Protein AF-A0A5J4PRD6-F1 (afdb_monomer)

Sequence (94 aa):
MKKYFFLFFLTTTIAHTQNINYSPAYFGPNANPVPPFTDATIPVKTTFQLSANYFFGYGDQTGNANLTTEIPFITGRVSFKACWPIIERHQVTE

Mean predicted aligned error: 12.04 Å

Solvent-accessible surface area (backbone atoms only — not comparable to full-atom values): 6166 Å² total; per-residue (Å²): 144,87,78,70,75,74,74,70,72,79,70,81,73,81,80,69,86,73,86,78,73,73,53,58,86,78,50,40,100,69,62,66,92,68,79,80,88,66,76,88,76,49,51,78,53,75,43,78,44,80,47,72,52,76,48,83,54,94,61,31,43,38,38,38,30,34,44,34,40,35,42,44,80,40,66,58,76,40,65,50,76,48,78,39,82,76,42,80,46,69,44,68,61,134

Foldseek 3Di:
DPDCPVVVPPPPDPPPPDPDDDDCVVCPPPNDPDPPDDDPFAAQAWDWDKDKDWDDDDQWTWIWIKIWIWGAPDGRPDIDIDIDTPDTDIGHDD

Secondary structure (DSSP, 8-state):
--SSGGGGSS-------------HHHH-S----PPP---S---SS-EEEEEEEEEEETTEEEEEEEEEEEEEEETTTEEEEEEEEEEEEEEE--

Nearest PDB structures (foldseek):
  6bp6-assembly1_B  TM=5.094E-01  e=5.204E+00  Homo sapiens
  6hdv-assembly1_A  TM=4.187E-01  e=4.139E+00  Afifella pfennigii
  3taz-assembly1_B  TM=4.186E-01  e=4.641E+00  Pyrococcus furiosus DSM 3638
  6m9y-assembly1_C  TM=4.281E-01  e=3.692E+00  Branchiostoma floridae
  3tai-assembly1_B  TM=3.755E-01  e=6.927E+00  Pyrococcus furiosus DSM 3638

Structure (mmCIF, N/CA/C/O backbone):
data_AF-A0A5J4PRD6-F1
#
_entry.id   AF-A0A5J4PRD6-F1
#
loop_
_atom_site.group_PDB
_atom_site.id
_atom_site.type_symbol
_atom_site.label_atom_id
_atom_site.label_alt_id
_atom_site.label_comp_id
_atom_site.label_asym_id
_atom_site.label_entity_id
_atom_site.label_seq_id
_atom_site.pdbx_PDB_ins_code
_atom_site.Cartn_x
_atom_site.Cartn_y
_atom_site.Cartn_z
_atom_site.occupancy
_atom_site.B_iso_or_equiv
_atom_site.auth_seq_id
_atom_site.auth_comp_id
_atom_site.auth_asym_id
_atom_site.auth_atom_id
_atom_site.pdbx_PDB_model_num
ATOM 1 N N . MET A 1 1 ? -45.271 16.532 -14.621 1.00 48.09 1 MET A N 1
ATOM 2 C CA . MET A 1 1 ? -44.696 15.193 -14.898 1.00 48.09 1 MET A CA 1
ATOM 3 C C . MET A 1 1 ? -43.419 15.310 -15.741 1.00 48.09 1 MET A C 1
ATOM 5 O O . MET A 1 1 ? -43.435 14.972 -16.914 1.00 48.09 1 MET A O 1
ATOM 9 N N . LYS A 1 2 ? -42.326 15.876 -15.203 1.00 52.84 2 LYS A N 1
ATOM 10 C CA . LYS A 1 2 ? -41.126 16.181 -16.018 1.00 52.84 2 LYS A CA 1
ATOM 11 C C . LYS A 1 2 ? -39.841 16.378 -15.189 1.00 52.84 2 LYS A C 1
ATOM 13 O O . LYS A 1 2 ? -39.068 17.282 -15.463 1.00 52.84 2 LYS A O 1
ATOM 18 N N . LYS A 1 3 ? -39.636 15.593 -14.121 1.00 53.78 3 LYS A N 1
ATOM 19 C CA . LYS A 1 3 ? -38.429 15.710 -13.267 1.00 53.78 3 LYS A CA 1
ATOM 20 C C . LYS A 1 3 ? -37.622 14.419 -13.090 1.00 53.78 3 LYS A C 1
ATOM 22 O O . LYS A 1 3 ? -36.493 14.494 -12.634 1.00 53.78 3 LYS A O 1
ATOM 27 N N . TYR A 1 4 ? -38.141 13.266 -13.517 1.00 57.97 4 TYR A N 1
ATOM 28 C CA . TYR A 1 4 ? -37.456 11.976 -13.344 1.00 57.97 4 TYR A CA 1
ATOM 29 C C . TYR A 1 4 ? -36.746 11.459 -14.605 1.00 57.97 4 TYR A C 1
ATOM 31 O O . TYR A 1 4 ? -36.063 10.447 -14.543 1.00 57.97 4 TYR A O 1
ATOM 39 N N . PHE A 1 5 ? -36.857 12.153 -15.744 1.00 53.44 5 PHE A N 1
ATOM 40 C CA . PHE A 1 5 ? -36.266 11.685 -17.007 1.00 53.44 5 PHE A CA 1
ATOM 41 C C . PHE A 1 5 ? -34.741 11.884 -17.076 1.00 53.44 5 PHE A C 1
ATOM 43 O O . PHE A 1 5 ? -34.057 11.178 -17.806 1.00 53.44 5 PHE A O 1
ATOM 50 N N . PHE A 1 6 ? -34.187 12.809 -16.282 1.00 51.16 6 PHE A N 1
ATOM 51 C CA . PHE A 1 6 ? -32.746 13.083 -16.274 1.00 51.16 6 PHE A CA 1
ATOM 52 C C . PHE A 1 6 ? -31.935 12.015 -15.520 1.00 51.16 6 PHE A C 1
ATOM 54 O O . PHE A 1 6 ? -30.746 11.856 -15.770 1.00 51.16 6 PHE A O 1
ATOM 61 N N . LEU A 1 7 ? -32.575 11.240 -14.634 1.00 51.53 7 LEU A N 1
ATOM 62 C CA . LEU A 1 7 ? -31.888 10.219 -13.835 1.00 51.53 7 LEU A CA 1
ATOM 63 C C . LEU A 1 7 ? -31.637 8.905 -14.596 1.00 51.53 7 LEU A C 1
ATOM 65 O O . LEU A 1 7 ? -30.904 8.056 -14.104 1.00 51.53 7 LEU A O 1
ATOM 69 N N . PHE A 1 8 ? -32.231 8.725 -15.782 1.00 49.66 8 PHE A N 1
ATOM 70 C CA . PHE A 1 8 ? -32.126 7.477 -16.549 1.00 49.66 8 PHE A CA 1
ATOM 71 C C . PHE A 1 8 ? -30.957 7.466 -17.551 1.00 49.66 8 PHE A C 1
ATOM 73 O O . PHE A 1 8 ? -30.608 6.417 -18.076 1.00 49.66 8 PHE A O 1
ATOM 80 N N . PHE A 1 9 ? -30.319 8.615 -17.805 1.00 49.28 9 PHE A N 1
ATOM 81 C CA . PHE A 1 9 ? -29.227 8.731 -18.783 1.00 49.28 9 PHE A CA 1
ATOM 82 C C . PHE A 1 9 ? -27.817 8.560 -18.192 1.00 49.28 9 PHE A C 1
ATOM 84 O O . PHE A 1 9 ? -26.845 8.583 -18.940 1.00 49.28 9 PHE A O 1
ATOM 91 N N . LEU A 1 10 ? -27.680 8.369 -16.873 1.00 50.81 10 LEU A N 1
ATOM 92 C CA . LEU A 1 10 ? -26.373 8.285 -16.202 1.00 50.81 10 LEU A CA 1
ATOM 93 C C . LEU A 1 10 ? -25.892 6.845 -15.935 1.00 50.81 10 LEU A C 1
ATOM 95 O O . LEU A 1 10 ? -24.920 6.649 -15.213 1.00 50.81 10 LEU A O 1
ATOM 99 N N . THR A 1 11 ? -26.568 5.828 -16.479 1.00 52.56 11 THR A N 1
ATOM 100 C CA . THR A 1 11 ? -26.252 4.412 -16.206 1.00 52.56 11 THR A CA 1
ATOM 101 C C . THR A 1 11 ? -25.721 3.639 -17.409 1.00 52.56 11 THR A C 1
ATOM 103 O O . THR A 1 11 ? -25.471 2.442 -17.287 1.00 52.56 11 THR A O 1
ATOM 106 N N . THR A 1 12 ? -25.460 4.282 -18.552 1.00 52.22 12 THR A N 1
ATOM 107 C CA . THR A 1 12 ? -24.668 3.646 -19.614 1.00 52.22 12 THR A CA 1
ATOM 108 C C . THR A 1 12 ? -23.200 3.651 -19.203 1.00 52.22 12 THR A C 1
ATOM 110 O O . THR A 1 12 ? -22.421 4.528 -19.572 1.00 52.22 12 THR A O 1
ATOM 113 N N . THR A 1 13 ? -22.839 2.675 -18.377 1.00 53.72 13 THR A N 1
ATOM 114 C CA . THR A 1 13 ? -21.461 2.323 -18.064 1.00 53.72 13 THR A CA 1
ATOM 115 C C . THR A 1 13 ? -20.724 2.036 -19.364 1.00 53.72 13 THR A C 1
ATOM 117 O O . THR A 1 13 ? -21.050 1.086 -20.078 1.00 53.72 13 THR A O 1
ATOM 120 N N . ILE A 1 14 ? -19.718 2.855 -19.659 1.00 55.25 14 ILE A N 1
ATOM 121 C CA . ILE A 1 14 ? -18.688 2.542 -20.641 1.00 55.25 14 ILE A CA 1
ATOM 122 C C . ILE A 1 14 ? -17.925 1.345 -20.069 1.00 55.25 14 ILE A C 1
ATOM 124 O O . ILE A 1 14 ? -17.014 1.504 -19.260 1.00 55.25 14 ILE A O 1
ATOM 128 N N . ALA A 1 15 ? -18.331 0.133 -20.441 1.00 53.25 15 ALA A N 1
ATOM 129 C CA . ALA A 1 15 ? -17.513 -1.056 -20.259 1.00 53.25 15 ALA A CA 1
ATOM 130 C C . ALA A 1 15 ? -16.385 -0.987 -21.296 1.00 53.25 15 ALA A C 1
ATOM 132 O O . ALA A 1 15 ? -16.455 -1.587 -22.368 1.00 53.25 15 ALA A O 1
ATOM 133 N N . HIS A 1 16 ? -15.375 -0.166 -21.015 1.00 53.41 16 HIS A N 1
ATOM 134 C CA . HIS A 1 16 ? -14.154 -0.163 -21.801 1.00 53.41 16 HIS A CA 1
ATOM 135 C C . HIS A 1 16 ? -13.444 -1.486 -21.515 1.00 53.41 16 HIS A C 1
ATOM 137 O O . HIS A 1 16 ? -13.069 -1.748 -20.373 1.00 53.41 16 HIS A O 1
ATOM 143 N N . THR A 1 17 ? -13.263 -2.328 -22.533 1.00 47.69 17 THR A N 1
ATOM 144 C CA . THR A 1 17 ? -12.314 -3.437 -22.421 1.00 47.69 17 THR A CA 1
ATOM 145 C C . THR A 1 17 ? -10.935 -2.813 -22.226 1.00 47.69 17 THR A C 1
ATOM 147 O O . THR A 1 17 ? -10.439 -2.088 -23.092 1.00 47.69 17 THR A O 1
ATOM 150 N N . GLN A 1 18 ? -10.362 -2.979 -21.039 1.00 56.62 18 GLN A N 1
ATOM 151 C CA . GLN A 1 18 ? -8.989 -2.578 -20.777 1.00 56.62 18 GLN A CA 1
ATOM 152 C C . GLN A 1 18 ? -8.104 -3.732 -21.243 1.00 56.62 18 GLN A C 1
ATOM 154 O O . GLN A 1 18 ? -8.174 -4.824 -20.686 1.00 56.62 18 GLN A O 1
ATOM 159 N N . ASN A 1 19 ? -7.282 -3.504 -22.271 1.00 56.59 19 ASN A N 1
ATOM 160 C CA . ASN A 1 19 ? -6.106 -4.347 -22.474 1.00 56.59 19 ASN A CA 1
ATOM 161 C C . ASN A 1 19 ? -5.157 -4.038 -21.316 1.00 56.59 19 ASN A C 1
ATOM 163 O O . ASN A 1 19 ? -4.490 -3.003 -21.305 1.00 56.59 19 ASN A O 1
ATOM 167 N N . ILE A 1 20 ? -5.183 -4.893 -20.296 1.00 60.91 20 ILE A N 1
ATOM 168 C CA . ILE A 1 20 ? -4.301 -4.775 -19.142 1.00 60.91 20 ILE A CA 1
ATOM 169 C C . ILE A 1 20 ? -2.992 -5.456 -19.524 1.00 60.91 20 ILE A C 1
ATOM 171 O O . ILE A 1 20 ? -2.852 -6.670 -19.398 1.00 60.91 20 ILE A O 1
ATOM 175 N N . ASN A 1 21 ? -2.032 -4.666 -19.997 1.00 63.88 21 ASN A N 1
ATOM 176 C CA . ASN A 1 21 ? -0.655 -5.126 -20.094 1.00 63.88 21 ASN A CA 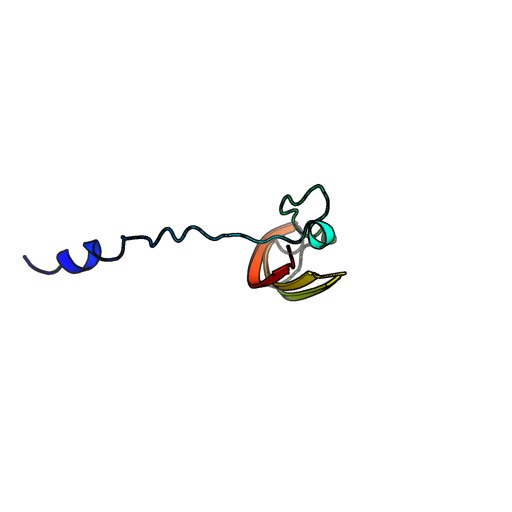1
ATOM 177 C C . ASN A 1 21 ? -0.080 -5.123 -18.673 1.00 63.88 21 ASN A C 1
ATOM 179 O O . ASN A 1 21 ? 0.093 -4.063 -18.071 1.00 63.88 21 ASN A O 1
ATOM 183 N N . TYR A 1 22 ? 0.175 -6.305 -18.117 1.00 67.31 22 TYR A N 1
ATOM 184 C CA . TYR A 1 22 ? 0.816 -6.474 -16.815 1.00 67.31 22 TYR A CA 1
ATOM 185 C C . TYR A 1 22 ? 2.255 -6.947 -17.016 1.00 67.31 22 TYR A C 1
ATOM 187 O O . TYR A 1 22 ? 2.522 -7.730 -17.918 1.00 67.31 22 TYR A O 1
ATOM 195 N N . SER A 1 23 ? 3.184 -6.486 -16.176 1.00 70.19 23 SER A N 1
ATOM 196 C CA . SER A 1 23 ? 4.560 -6.996 -16.159 1.00 70.19 23 SER A CA 1
ATOM 197 C C . SER A 1 23 ? 4.625 -8.225 -15.243 1.00 70.19 23 SER A C 1
ATOM 199 O O . SER A 1 23 ? 4.513 -8.069 -14.021 1.00 70.19 23 SER A O 1
ATOM 201 N N . PRO A 1 24 ? 4.809 -9.454 -15.766 1.00 70.31 24 PRO A N 1
ATOM 202 C CA . PRO A 1 24 ? 4.943 -10.644 -14.924 1.00 70.31 24 PRO A CA 1
ATOM 203 C C . PRO A 1 24 ? 6.177 -10.565 -14.019 1.00 70.31 24 PRO A C 1
ATOM 205 O O . PRO A 1 24 ? 6.176 -11.118 -12.923 1.00 70.31 24 PRO A O 1
ATOM 208 N N . ALA A 1 25 ? 7.217 -9.845 -14.454 1.00 69.06 25 ALA A N 1
ATOM 209 C CA . ALA A 1 25 ? 8.404 -9.575 -13.651 1.00 69.06 25 ALA A CA 1
ATOM 210 C C . ALA A 1 25 ? 8.098 -8.667 -12.446 1.00 69.06 25 ALA A C 1
ATOM 212 O O . ALA A 1 25 ? 8.680 -8.857 -11.381 1.00 69.06 25 ALA A O 1
ATOM 213 N N . TYR A 1 26 ? 7.167 -7.718 -12.593 1.00 71.00 26 TYR A N 1
ATOM 214 C CA . TYR A 1 26 ? 6.726 -6.840 -11.509 1.00 71.00 26 TYR A CA 1
ATOM 215 C C . TYR A 1 26 ? 5.766 -7.528 -10.533 1.00 71.00 26 TYR A C 1
ATOM 217 O O . TYR A 1 26 ? 5.948 -7.450 -9.321 1.00 71.00 26 TYR A O 1
ATOM 225 N N . PHE A 1 27 ? 4.736 -8.199 -11.053 1.00 73.12 27 PHE A N 1
ATOM 226 C CA . PHE A 1 27 ? 3.707 -8.830 -10.221 1.00 73.12 27 PHE A CA 1
ATOM 227 C C . PHE A 1 27 ? 4.113 -10.218 -9.698 1.00 73.12 27 PHE A C 1
ATOM 229 O O . PHE A 1 27 ? 3.494 -10.738 -8.769 1.00 73.12 27 PHE A O 1
ATOM 236 N N . GLY A 1 28 ? 5.160 -10.816 -10.270 1.00 70.25 28 GLY A N 1
ATOM 237 C CA . GLY A 1 28 ? 5.580 -12.179 -9.978 1.00 70.25 28 GLY A CA 1
ATOM 238 C C . GLY A 1 28 ? 4.598 -13.239 -10.508 1.00 70.25 28 GLY A C 1
ATOM 239 O O . GLY A 1 28 ? 3.539 -12.923 -11.050 1.00 70.25 28 GLY A O 1
ATOM 240 N N . PRO A 1 29 ? 4.921 -14.535 -10.338 1.00 61.53 29 PRO A N 1
ATOM 241 C CA . PRO A 1 29 ? 4.101 -15.644 -10.839 1.00 61.53 29 PRO A CA 1
ATOM 242 C C . PRO A 1 29 ? 2.742 -15.796 -10.130 1.00 61.53 29 PRO A C 1
ATOM 244 O O . PRO A 1 29 ? 1.890 -16.538 -10.610 1.00 61.53 29 PRO A O 1
ATOM 247 N N . ASN A 1 30 ? 2.526 -15.111 -9.000 1.00 55.12 30 ASN A N 1
ATOM 248 C CA . ASN A 1 30 ? 1.273 -15.114 -8.244 1.00 55.12 30 ASN A CA 1
ATOM 249 C C . ASN A 1 30 ? 0.772 -13.672 -8.065 1.00 55.12 30 ASN A C 1
ATOM 251 O O . ASN A 1 30 ? 0.848 -13.103 -6.980 1.00 55.12 30 ASN A O 1
ATOM 255 N N . ALA A 1 31 ? 0.283 -13.085 -9.157 1.00 64.31 31 ALA A N 1
ATOM 256 C CA . ALA A 1 31 ? -0.163 -11.694 -9.257 1.00 64.31 31 ALA A CA 1
ATOM 257 C C . ALA A 1 31 ? -1.513 -11.398 -8.566 1.00 64.31 31 ALA A C 1
ATOM 259 O O . ALA A 1 31 ? -2.171 -10.409 -8.892 1.00 64.31 31 ALA A O 1
ATOM 260 N N . ASN A 1 32 ? -1.966 -12.243 -7.633 1.00 60.94 32 ASN A N 1
ATOM 261 C CA . ASN A 1 32 ? -3.168 -11.929 -6.870 1.00 60.94 32 ASN A CA 1
ATOM 262 C C . ASN A 1 32 ? -2.900 -10.689 -6.002 1.00 60.94 32 ASN A C 1
ATOM 264 O O . ASN A 1 32 ? -1.857 -10.631 -5.349 1.00 60.94 32 ASN A O 1
ATOM 268 N N . PRO A 1 33 ? -3.820 -9.709 -5.957 1.00 56.91 33 PRO A N 1
ATOM 269 C CA . PRO A 1 33 ? -3.672 -8.535 -5.110 1.00 56.91 33 PRO A CA 1
ATOM 270 C C . PRO A 1 33 ? -3.705 -8.972 -3.644 1.00 56.91 33 PRO A C 1
ATOM 272 O O . PRO A 1 33 ? -4.765 -9.167 -3.049 1.00 56.91 33 PRO A O 1
ATOM 275 N N . VAL A 1 34 ? -2.525 -9.172 -3.065 1.00 59.22 34 VAL A N 1
ATOM 276 C CA . VAL A 1 34 ? -2.368 -9.426 -1.637 1.00 59.22 34 VAL A CA 1
ATOM 277 C C . VAL A 1 34 ? -2.226 -8.069 -0.955 1.00 59.22 34 VAL A C 1
ATOM 279 O O . VAL A 1 34 ? -1.393 -7.260 -1.378 1.00 59.22 34 VAL A O 1
ATOM 282 N N . PRO A 1 35 ? -3.020 -7.781 0.090 1.00 58.88 35 PRO A N 1
ATOM 283 C CA . PRO A 1 35 ? -2.813 -6.588 0.890 1.00 58.88 35 PRO A CA 1
ATOM 284 C C . PRO A 1 35 ? -1.366 -6.545 1.398 1.00 58.88 35 PRO A C 1
ATOM 286 O O . PRO A 1 35 ? -0.852 -7.577 1.838 1.00 58.88 35 PRO A O 1
ATOM 289 N N . PRO A 1 36 ? -0.695 -5.383 1.362 1.00 65.88 36 PRO A N 1
ATOM 290 C CA . PRO A 1 36 ? 0.638 -5.268 1.930 1.00 65.88 36 PRO A CA 1
ATOM 291 C C . PRO A 1 36 ? 0.597 -5.693 3.400 1.00 65.88 36 PRO A C 1
ATOM 293 O O . PRO A 1 36 ? -0.241 -5.214 4.168 1.00 65.88 36 PRO A O 1
ATOM 296 N N . PHE A 1 37 ? 1.493 -6.604 3.782 1.00 65.75 37 PHE A N 1
ATOM 297 C CA . PHE A 1 37 ? 1.643 -7.007 5.174 1.00 65.75 37 PHE A CA 1
ATOM 298 C C . PHE A 1 37 ? 2.066 -5.785 5.985 1.00 65.75 37 PHE A C 1
ATOM 300 O O . PHE A 1 37 ? 3.152 -5.242 5.789 1.00 65.75 37 PHE A O 1
ATOM 307 N N . THR A 1 38 ? 1.196 -5.340 6.885 1.00 69.38 38 THR A N 1
ATOM 308 C CA . THR A 1 38 ? 1.561 -4.355 7.899 1.00 69.38 38 THR A CA 1
ATOM 309 C C . THR A 1 38 ? 1.838 -5.063 9.212 1.00 69.38 38 THR A C 1
ATOM 311 O O . THR A 1 38 ? 1.358 -6.173 9.444 1.00 69.38 38 THR A O 1
ATOM 314 N N . ASP A 1 39 ? 2.600 -4.409 10.084 1.00 71.94 39 ASP A N 1
ATOM 315 C CA . ASP A 1 39 ? 2.604 -4.765 11.498 1.00 71.94 39 ASP A CA 1
ATOM 316 C C . ASP A 1 39 ? 1.143 -4.792 11.998 1.00 71.94 39 ASP A C 1
ATOM 318 O O . ASP A 1 39 ? 0.317 -3.977 11.576 1.00 71.94 39 ASP A O 1
ATOM 322 N N . ALA A 1 40 ? 0.809 -5.758 12.854 1.00 77.56 40 ALA A N 1
ATOM 323 C CA . ALA A 1 40 ? -0.512 -5.907 13.462 1.00 77.56 40 ALA A CA 1
ATOM 324 C C . ALA A 1 40 ? -0.857 -4.753 14.430 1.00 77.56 40 ALA A C 1
ATOM 326 O O . ALA A 1 40 ? -1.920 -4.757 15.053 1.00 77.56 40 ALA A O 1
ATOM 327 N N . THR A 1 41 ? 0.031 -3.767 14.567 1.00 86.12 41 THR A N 1
ATOM 328 C CA . THR A 1 41 ? -0.197 -2.523 15.298 1.00 86.12 41 THR A CA 1
ATOM 329 C C . THR A 1 41 ? -1.364 -1.727 14.710 1.00 86.12 41 THR A C 1
ATOM 331 O O . THR A 1 41 ? -1.295 -1.178 13.613 1.00 86.12 41 THR A O 1
ATOM 334 N N . ILE A 1 42 ? -2.432 -1.607 15.499 1.00 88.69 42 ILE A N 1
ATOM 335 C CA . ILE A 1 42 ? -3.617 -0.813 15.164 1.00 88.69 42 ILE A CA 1
ATOM 336 C C . ILE A 1 42 ? -3.391 0.639 15.609 1.00 88.69 42 ILE A C 1
ATOM 338 O O . ILE A 1 42 ? -3.086 0.875 16.784 1.00 88.69 42 ILE A O 1
ATOM 342 N N . PRO A 1 43 ? -3.558 1.637 14.721 1.00 87.56 43 PRO A N 1
ATOM 343 C CA . PRO A 1 43 ? -3.259 3.020 15.042 1.00 87.56 43 PRO A CA 1
ATOM 344 C C . PRO A 1 43 ? -4.235 3.586 16.078 1.00 87.56 43 PRO A C 1
ATOM 346 O O . PRO A 1 43 ? -5.398 3.196 16.189 1.00 87.56 43 PRO A O 1
ATOM 349 N N . VAL A 1 44 ? -3.753 4.563 16.845 1.00 93.44 44 VAL A N 1
ATOM 350 C CA . VAL A 1 44 ? -4.548 5.244 17.880 1.00 93.44 44 VAL A CA 1
ATOM 351 C C . VAL A 1 44 ? -5.483 6.298 17.269 1.00 93.44 44 VAL A C 1
ATOM 353 O O . VAL A 1 44 ? -6.487 6.673 17.873 1.00 93.44 44 VAL A O 1
ATOM 356 N N . LYS A 1 45 ? -5.153 6.783 16.067 1.00 94.50 45 LYS A N 1
ATOM 357 C CA . LYS A 1 45 ? -5.845 7.860 15.349 1.00 94.50 45 LYS A CA 1
ATOM 358 C C . LYS A 1 45 ? -5.995 7.502 13.874 1.00 94.50 45 LYS A C 1
ATOM 360 O O . LYS A 1 45 ? -5.240 6.678 13.358 1.00 94.50 45 LYS A O 1
ATOM 365 N N . THR A 1 46 ? -6.931 8.162 13.195 1.00 94.62 46 THR A N 1
ATOM 366 C CA . THR A 1 46 ? -7.059 8.053 11.739 1.00 94.62 46 THR A CA 1
ATOM 367 C C . THR A 1 46 ? -5.738 8.409 11.070 1.00 94.62 46 THR A C 1
ATOM 369 O O . THR A 1 46 ? -5.176 9.473 11.333 1.00 94.62 46 THR A O 1
ATOM 372 N N . THR A 1 47 ? -5.245 7.508 10.226 1.00 93.81 47 THR A N 1
ATOM 373 C CA . THR A 1 47 ? -3.938 7.616 9.577 1.00 93.81 47 THR A CA 1
ATOM 374 C C . THR A 1 47 ? -4.112 7.564 8.067 1.00 93.81 47 THR A C 1
ATOM 376 O O . THR A 1 47 ? -4.863 6.740 7.548 1.00 93.81 47 THR A O 1
ATOM 379 N N . PHE A 1 48 ? -3.399 8.446 7.371 1.00 94.12 48 PHE A N 1
ATOM 380 C CA . PHE A 1 48 ? -3.310 8.465 5.917 1.00 94.12 48 PHE A CA 1
ATOM 381 C C . PHE A 1 48 ? -1.865 8.189 5.525 1.00 94.12 48 PHE A C 1
ATOM 383 O O . PHE A 1 48 ? -0.949 8.839 6.029 1.00 94.12 48 PHE A O 1
ATOM 390 N N . GLN A 1 49 ? -1.665 7.238 4.625 1.00 91.94 49 GLN A N 1
ATOM 391 C CA . GLN A 1 49 ? -0.358 6.863 4.116 1.00 91.94 49 GLN A CA 1
ATOM 392 C C . GLN A 1 49 ? -0.387 6.904 2.596 1.00 91.94 49 GLN A C 1
ATOM 394 O O . GLN A 1 49 ? -1.171 6.21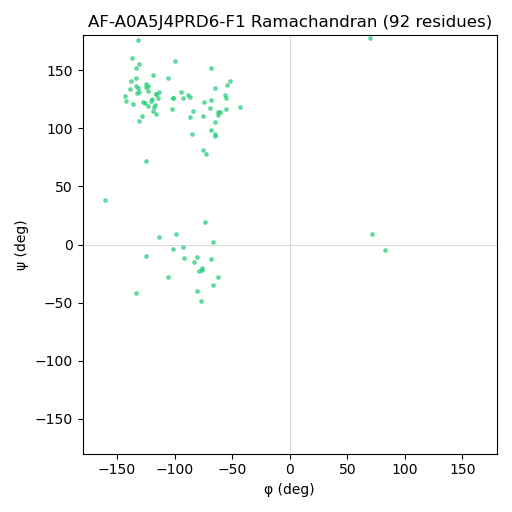1 1.954 1.00 91.94 49 GLN A O 1
ATOM 399 N N . LEU A 1 50 ? 0.506 7.706 2.027 1.00 92.56 50 LEU A N 1
ATOM 400 C CA . LEU A 1 50 ? 0.791 7.703 0.603 1.00 92.56 50 LEU A CA 1
ATOM 401 C C . LEU A 1 50 ? 1.995 6.791 0.360 1.00 92.56 50 LEU A C 1
ATOM 403 O O . LEU A 1 50 ? 3.002 6.884 1.062 1.00 92.56 50 LEU A O 1
ATOM 407 N N . SER A 1 51 ? 1.900 5.879 -0.597 1.00 89.69 51 SER A N 1
ATOM 408 C CA . SER A 1 51 ? 2.9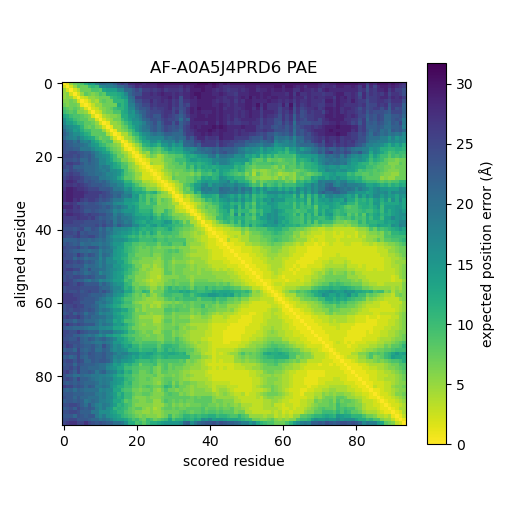94 4.970 -0.951 1.00 89.69 51 SER A CA 1
ATOM 409 C C . SER A 1 51 ? 3.095 4.857 -2.459 1.00 89.69 51 SER A C 1
ATOM 411 O O . SER A 1 51 ? 2.074 4.815 -3.131 1.00 89.69 51 SER A O 1
ATOM 413 N N . ALA A 1 52 ? 4.312 4.818 -2.990 1.00 90.19 52 ALA A N 1
ATOM 414 C CA . ALA A 1 52 ? 4.551 4.647 -4.414 1.00 90.19 52 ALA A CA 1
ATOM 415 C C . ALA A 1 52 ? 5.633 3.592 -4.630 1.00 90.19 52 ALA A C 1
ATOM 417 O O . ALA A 1 52 ? 6.642 3.605 -3.927 1.00 90.19 52 ALA A O 1
ATOM 418 N N . ASN A 1 53 ? 5.426 2.702 -5.596 1.00 85.25 53 ASN A N 1
ATOM 419 C CA . ASN A 1 53 ? 6.437 1.753 -6.040 1.00 85.25 53 ASN A CA 1
ATOM 420 C C . ASN A 1 53 ? 6.748 2.008 -7.505 1.00 85.25 53 ASN A C 1
ATOM 422 O O . ASN A 1 53 ? 5.877 2.379 -8.294 1.00 85.25 53 ASN A O 1
ATOM 426 N N . TYR A 1 54 ? 8.005 1.794 -7.864 1.00 87.19 54 TYR A N 1
ATOM 427 C CA . TYR A 1 54 ? 8.458 1.899 -9.235 1.00 87.19 54 TYR A CA 1
ATOM 428 C C . TYR A 1 54 ? 9.418 0.750 -9.528 1.00 87.19 54 TYR A C 1
ATOM 430 O O . TYR A 1 54 ? 10.324 0.472 -8.745 1.00 87.19 54 TYR A O 1
ATOM 438 N N . PHE A 1 55 ? 9.216 0.096 -10.663 1.00 83.94 55 PHE A N 1
ATOM 439 C CA . PHE A 1 55 ? 10.000 -1.025 -11.145 1.00 83.94 55 PHE A CA 1
ATOM 440 C C . PHE A 1 55 ? 10.544 -0.749 -12.542 1.00 83.94 55 PHE A C 1
ATOM 442 O O . PHE A 1 55 ? 9.817 -0.295 -13.429 1.00 83.94 55 PHE A O 1
ATOM 449 N N . PHE A 1 56 ? 11.825 -1.072 -12.718 1.00 86.62 56 PHE A N 1
ATOM 450 C CA . PHE A 1 56 ? 12.540 -1.020 -13.986 1.00 86.62 56 PHE A CA 1
ATOM 451 C C . PHE A 1 56 ? 13.109 -2.413 -14.284 1.00 86.62 56 PHE A C 1
ATOM 453 O O . PHE A 1 56 ? 13.927 -2.926 -13.521 1.00 86.62 56 PHE A O 1
ATOM 460 N N . GLY A 1 57 ? 12.687 -3.004 -15.396 1.00 82.25 57 GLY A N 1
ATOM 461 C CA . GLY A 1 57 ? 13.165 -4.278 -15.925 1.00 82.25 57 GLY A CA 1
ATOM 462 C C . GLY A 1 57 ? 13.487 -4.171 -17.416 1.00 82.25 57 GLY A C 1
ATOM 463 O O . GLY A 1 57 ? 13.286 -3.128 -18.041 1.00 82.25 57 GLY A O 1
ATOM 464 N N . TYR A 1 58 ? 14.013 -5.244 -18.005 1.00 81.06 58 TYR A N 1
ATOM 465 C CA . TYR A 1 58 ? 14.314 -5.283 -19.438 1.00 81.06 58 TYR A CA 1
ATOM 466 C C . TYR A 1 58 ? 13.015 -5.188 -20.252 1.00 81.06 58 TYR A C 1
ATOM 468 O O . TYR A 1 58 ? 12.255 -6.146 -20.292 1.00 81.06 58 TYR A O 1
ATOM 476 N N . GLY A 1 59 ? 12.751 -4.024 -20.855 1.00 79.00 59 GLY A N 1
ATOM 477 C CA . GLY A 1 59 ? 11.505 -3.751 -21.584 1.00 79.00 59 GLY A CA 1
ATOM 478 C C . GLY A 1 59 ? 10.319 -3.320 -20.709 1.00 79.00 59 GLY A C 1
ATOM 479 O O . GLY A 1 59 ? 9.297 -2.904 -21.254 1.00 79.00 59 GLY A O 1
ATOM 480 N N . ASP A 1 60 ? 10.476 -3.316 -19.382 1.00 80.56 60 ASP A N 1
ATOM 481 C CA . ASP A 1 60 ? 9.383 -3.102 -18.431 1.00 80.56 60 ASP A CA 1
ATOM 482 C C . ASP A 1 60 ? 9.627 -1.873 -17.552 1.00 80.56 60 ASP A C 1
ATOM 484 O O . ASP A 1 60 ? 10.633 -1.762 -16.850 1.00 80.56 60 ASP A O 1
ATOM 488 N N . GLN A 1 61 ? 8.665 -0.958 -17.542 1.00 84.31 61 GLN A N 1
ATOM 489 C CA . GLN A 1 61 ? 8.592 0.178 -16.632 1.00 84.31 61 GLN A CA 1
ATOM 490 C C . GLN A 1 61 ? 7.195 0.224 -16.027 1.00 84.31 61 GLN A C 1
ATOM 492 O O . GLN A 1 61 ? 6.219 0.584 -16.686 1.00 84.31 61 GLN A O 1
ATOM 497 N N . THR A 1 62 ? 7.090 -0.153 -14.759 1.00 83.94 62 THR A N 1
ATOM 498 C CA . THR A 1 62 ? 5.814 -0.159 -14.043 1.00 83.94 62 THR A CA 1
ATOM 499 C C . THR A 1 62 ? 5.918 0.699 -12.795 1.00 83.94 62 THR A C 1
ATOM 501 O O . THR A 1 62 ? 6.859 0.561 -12.021 1.00 83.94 62 THR A O 1
ATOM 504 N N . GLY A 1 63 ? 4.944 1.578 -12.586 1.00 86.00 63 GLY A N 1
ATOM 505 C CA . GLY A 1 63 ? 4.828 2.378 -11.376 1.00 86.00 63 GLY A CA 1
ATOM 506 C C . GLY A 1 63 ? 3.405 2.367 -10.841 1.00 86.00 63 GLY A C 1
ATOM 507 O O . GLY A 1 63 ? 2.444 2.404 -11.611 1.00 86.00 63 GLY A O 1
ATOM 508 N N . ASN A 1 64 ? 3.269 2.348 -9.519 1.00 86.56 64 ASN A N 1
ATOM 509 C CA . ASN A 1 64 ? 1.993 2.539 -8.846 1.00 86.56 64 ASN A CA 1
ATOM 510 C C . ASN A 1 64 ? 2.123 3.527 -7.686 1.00 86.56 64 ASN A C 1
ATOM 512 O O . ASN A 1 64 ? 3.184 3.675 -7.082 1.00 86.56 64 ASN A O 1
ATOM 516 N N . ALA A 1 65 ? 1.029 4.211 -7.378 1.00 89.25 65 ALA A N 1
ATOM 517 C CA . ALA A 1 65 ? 0.870 4.977 -6.160 1.00 89.25 65 ALA A CA 1
ATOM 518 C C . ALA A 1 65 ? -0.468 4.623 -5.517 1.00 89.25 65 ALA A C 1
ATOM 520 O O . ALA A 1 65 ? -1.503 4.576 -6.183 1.00 89.25 65 ALA A O 1
ATOM 521 N N . ASN A 1 66 ? -0.429 4.415 -4.208 1.00 89.25 66 ASN A N 1
ATOM 522 C CA . ASN A 1 66 ? -1.542 3.987 -3.386 1.00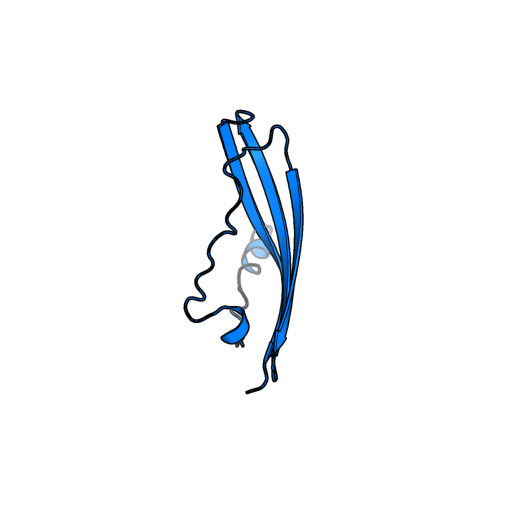 89.25 66 ASN A CA 1
ATOM 523 C C . ASN A 1 66 ? -1.747 4.974 -2.238 1.00 89.25 66 ASN A C 1
ATOM 525 O O . ASN A 1 66 ? -0.791 5.391 -1.577 1.00 89.25 66 ASN A O 1
ATOM 529 N N . LEU A 1 67 ? -3.008 5.293 -1.966 1.00 92.38 67 LEU A N 1
ATOM 530 C CA . LEU A 1 67 ? -3.437 5.958 -0.747 1.00 92.38 67 LEU A CA 1
ATOM 531 C C . LEU A 1 67 ? -4.050 4.912 0.184 1.00 92.38 67 LEU A C 1
ATOM 533 O O . LEU A 1 67 ? -5.079 4.313 -0.119 1.00 92.38 67 LEU A O 1
ATOM 537 N N . THR A 1 68 ? -3.429 4.714 1.337 1.00 91.44 68 THR A N 1
ATOM 538 C CA . THR A 1 68 ? -3.966 3.880 2.409 1.00 91.44 68 THR A CA 1
ATOM 539 C C . THR A 1 68 ? -4.565 4.772 3.484 1.00 91.44 68 THR A C 1
ATOM 541 O O . THR A 1 68 ? -3.900 5.666 4.002 1.00 91.44 68 THR A O 1
ATOM 544 N N . THR A 1 69 ? -5.824 4.523 3.823 1.00 93.19 69 THR A N 1
ATOM 545 C CA . THR A 1 69 ? -6.528 5.186 4.922 1.00 93.19 69 THR A CA 1
ATOM 546 C C . THR A 1 69 ? -6.873 4.148 5.975 1.00 93.19 69 THR A C 1
ATOM 548 O O . THR A 1 69 ? -7.465 3.117 5.659 1.00 93.19 69 THR A O 1
ATOM 551 N N . GLU A 1 70 ? -6.533 4.424 7.228 1.00 93.12 70 GLU A N 1
ATOM 552 C CA . GLU A 1 70 ? -6.853 3.554 8.352 1.00 93.12 70 GLU A CA 1
ATOM 553 C C . GLU A 1 70 ? -7.598 4.330 9.434 1.00 93.12 70 GLU A C 1
ATOM 555 O O . GLU A 1 70 ? -7.101 5.334 9.943 1.00 93.12 70 GLU A O 1
ATOM 560 N N . ILE A 1 71 ? -8.802 3.870 9.771 1.00 94.69 71 ILE A N 1
ATOM 561 C CA . ILE A 1 71 ? -9.697 4.506 10.739 1.00 94.69 71 ILE A CA 1
ATOM 562 C C . ILE A 1 71 ? -9.879 3.542 11.917 1.00 94.69 71 ILE A C 1
ATOM 564 O O . ILE A 1 71 ? -10.490 2.484 11.740 1.00 94.69 71 ILE A O 1
ATOM 568 N N . PRO A 1 72 ? -9.372 3.859 13.121 1.00 94.06 72 PRO A N 1
ATOM 569 C CA . PRO A 1 72 ? -9.625 3.039 14.296 1.00 94.06 72 PRO A CA 1
ATOM 570 C C . PRO A 1 72 ? -11.056 3.252 14.799 1.00 94.06 72 PRO A C 1
ATOM 572 O O . PRO A 1 72 ? -11.441 4.367 15.147 1.00 94.06 72 PRO A O 1
ATOM 575 N N . PHE A 1 73 ? -11.836 2.173 14.876 1.00 92.62 73 PHE A N 1
ATOM 576 C CA . PHE A 1 73 ? -13.134 2.170 15.558 1.0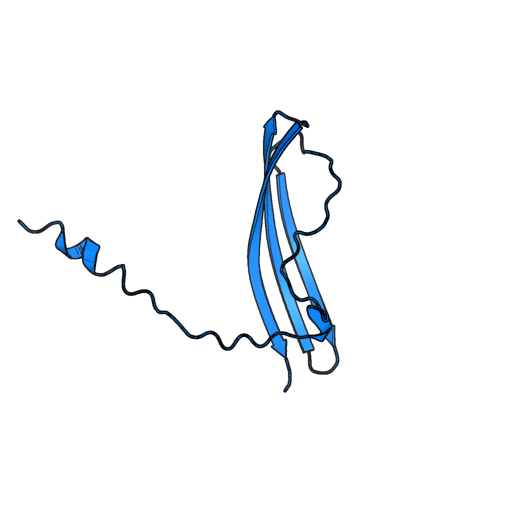0 92.62 73 PHE A CA 1
ATOM 577 C C . PHE A 1 73 ? -12.958 2.024 17.069 1.00 92.62 73 PHE A C 1
ATOM 579 O O . PHE A 1 73 ? -13.639 2.683 17.848 1.00 92.62 73 PHE A O 1
ATOM 586 N N . ILE A 1 74 ? -12.015 1.167 17.473 1.00 92.81 74 ILE A N 1
ATOM 587 C CA . ILE A 1 74 ? -11.571 1.012 18.855 1.00 92.81 74 ILE A CA 1
ATOM 588 C C . ILE A 1 74 ? -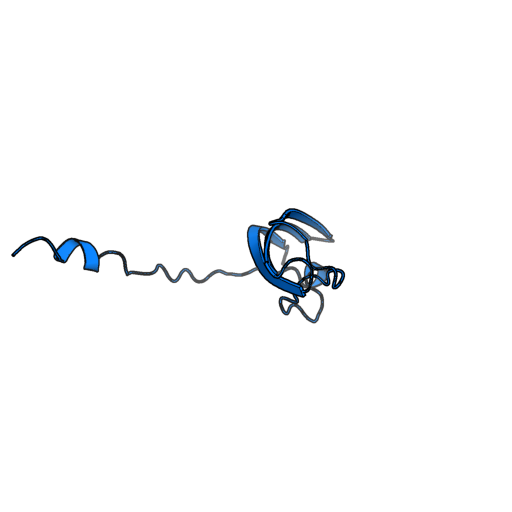10.053 1.136 18.845 1.00 92.81 74 ILE A C 1
ATOM 590 O O . ILE A 1 74 ? -9.353 0.261 18.332 1.00 92.81 74 ILE A O 1
ATOM 594 N N . THR A 1 75 ? -9.557 2.230 19.415 1.00 89.12 75 THR A N 1
ATOM 595 C CA . THR A 1 75 ? -8.136 2.564 19.532 1.00 89.12 75 THR A CA 1
ATOM 596 C C . THR A 1 75 ? -7.303 1.348 19.950 1.00 89.12 75 THR A C 1
ATOM 598 O O . THR A 1 75 ? -7.520 0.780 21.022 1.00 89.12 75 THR A O 1
ATOM 601 N N . GLY A 1 76 ? -6.360 0.937 19.097 1.00 87.62 76 GLY A N 1
ATOM 602 C CA . GLY A 1 76 ? -5.451 -0.182 19.371 1.00 87.62 76 GLY A CA 1
ATOM 603 C C . GLY A 1 76 ? -6.082 -1.583 19.349 1.00 87.62 76 GLY A C 1
ATOM 604 O O . GLY A 1 76 ? -5.424 -2.532 19.766 1.00 87.62 76 GLY A O 1
ATOM 605 N N . ARG A 1 77 ? -7.343 -1.741 18.917 1.00 89.25 77 ARG A N 1
ATOM 606 C CA . ARG A 1 77 ? -8.048 -3.042 18.923 1.00 89.25 77 ARG A CA 1
ATOM 607 C C . ARG A 1 77 ? -8.785 -3.372 17.635 1.00 89.25 77 ARG A C 1
ATOM 609 O O . ARG A 1 77 ? -8.762 -4.523 17.219 1.00 89.25 77 ARG A O 1
ATOM 616 N N . VAL A 1 78 ? -9.468 -2.395 17.036 1.00 92.31 78 VAL A N 1
ATOM 617 C CA . VAL A 1 78 ? -10.248 -2.598 15.809 1.00 92.31 78 VAL A CA 1
ATOM 618 C C . VAL A 1 78 ? -10.112 -1.371 14.918 1.00 92.31 78 VAL A C 1
ATOM 620 O O . VAL A 1 78 ? -10.467 -0.265 15.332 1.00 92.31 78 VAL A O 1
ATOM 623 N N . SER A 1 79 ? -9.649 -1.570 13.687 1.00 92.81 79 SER A N 1
ATOM 624 C CA . SER A 1 79 ? -9.605 -0.546 12.643 1.00 92.81 79 SER A CA 1
ATOM 625 C C . SER A 1 79 ? -10.202 -1.054 11.336 1.00 92.81 79 SER A C 1
ATOM 627 O O . SER A 1 79 ? -10.247 -2.253 11.062 1.00 92.81 79 SER A O 1
ATOM 629 N N . PHE A 1 80 ? -10.671 -0.110 10.527 1.00 91.38 80 PHE A N 1
ATOM 630 C CA . PHE A 1 80 ? -10.955 -0.322 9.119 1.00 91.38 80 PHE A CA 1
ATOM 631 C C . PHE A 1 80 ? -9.810 0.255 8.294 1.00 91.38 80 PHE A C 1
ATOM 633 O O . PHE A 1 80 ? -9.471 1.431 8.443 1.00 91.38 80 PHE A O 1
ATOM 640 N N . LYS A 1 81 ? -9.237 -0.568 7.414 1.00 91.12 81 LYS A N 1
ATOM 641 C CA . LYS A 1 81 ? -8.145 -0.185 6.521 1.00 91.12 81 LYS A CA 1
ATOM 642 C C . LYS A 1 81 ? -8.607 -0.295 5.077 1.00 91.12 81 LYS A C 1
ATOM 644 O O . LYS A 1 81 ? -8.977 -1.374 4.623 1.00 91.12 81 LYS A O 1
ATOM 649 N N . ALA A 1 82 ? -8.566 0.823 4.366 1.00 89.81 82 ALA A N 1
ATOM 650 C CA . ALA A 1 82 ? -8.838 0.894 2.940 1.00 89.81 82 ALA A CA 1
ATOM 651 C C . ALA A 1 82 ? -7.559 1.278 2.197 1.00 89.81 82 ALA A C 1
ATOM 653 O O . ALA A 1 82 ? -6.893 2.245 2.564 1.00 89.81 82 ALA A O 1
ATOM 654 N N . CYS A 1 83 ? -7.233 0.534 1.145 1.00 87.50 83 CYS A N 1
ATOM 655 C CA . CYS A 1 83 ? -6.140 0.850 0.233 1.00 87.50 83 CYS A CA 1
ATOM 656 C C . CYS A 1 83 ? -6.734 1.158 -1.139 1.00 87.50 83 CYS A C 1
ATOM 658 O O . CYS A 1 83 ? -7.502 0.355 -1.666 1.00 87.50 83 CYS A O 1
ATOM 660 N N . TRP A 1 84 ? -6.393 2.320 -1.689 1.00 86.31 84 TRP A N 1
ATOM 661 C CA . TRP A 1 84 ? -6.854 2.765 -2.997 1.00 86.31 84 TRP A CA 1
ATOM 662 C C . TRP A 1 84 ? -5.665 3.004 -3.925 1.00 86.31 84 TRP A C 1
ATOM 664 O O . TRP A 1 84 ? -4.817 3.838 -3.584 1.00 86.31 84 TRP A O 1
ATOM 674 N N . PRO A 1 85 ? -5.602 2.350 -5.098 1.00 85.06 85 PRO A N 1
ATOM 675 C CA . PRO A 1 85 ? -4.691 2.777 -6.146 1.00 85.06 85 PRO A CA 1
ATOM 676 C C . PRO A 1 85 ? -5.170 4.123 -6.687 1.00 85.06 85 PRO A C 1
ATOM 678 O O . PRO A 1 85 ? -6.330 4.28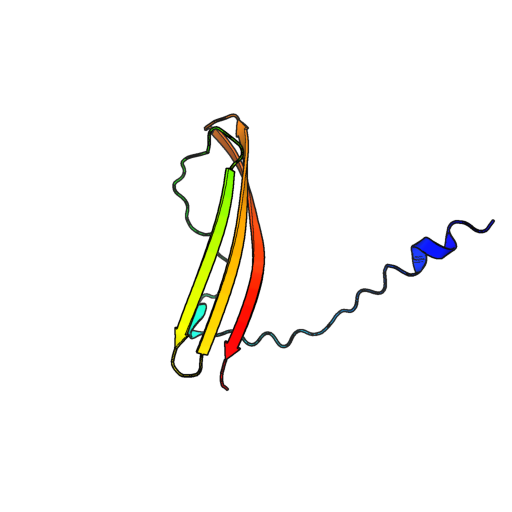4 -7.069 1.00 85.06 85 PRO A O 1
ATOM 681 N N . ILE A 1 86 ? -4.287 5.117 -6.661 1.00 88.00 86 ILE A N 1
ATOM 682 C CA . ILE A 1 86 ? -4.578 6.474 -7.148 1.00 88.00 86 ILE A CA 1
ATOM 683 C C . ILE A 1 86 ? -3.895 6.757 -8.485 1.00 88.00 86 ILE A C 1
ATOM 685 O O . ILE A 1 86 ? -4.385 7.573 -9.261 1.00 88.00 86 ILE A O 1
ATOM 689 N N . ILE A 1 87 ? -2.766 6.097 -8.755 1.00 85.12 87 ILE A N 1
ATOM 690 C CA . ILE A 1 87 ? -2.025 6.203 -10.011 1.00 85.12 87 ILE A CA 1
ATOM 691 C C . ILE A 1 87 ? -1.469 4.821 -10.331 1.00 85.12 87 ILE A C 1
ATOM 693 O O . ILE A 1 87 ? -0.763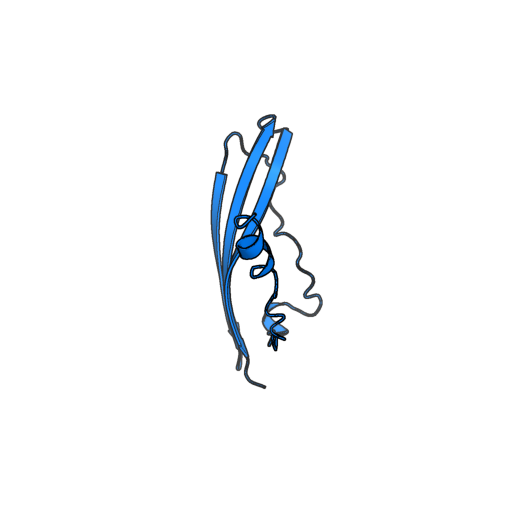 4.238 -9.514 1.00 85.12 87 ILE A O 1
ATOM 697 N N . GLU A 1 88 ? -1.730 4.332 -11.536 1.00 83.44 88 GLU A N 1
ATOM 698 C CA . GLU A 1 88 ? -1.131 3.109 -12.064 1.00 83.44 88 GLU A CA 1
ATOM 699 C C . GLU A 1 88 ? -0.629 3.380 -13.480 1.00 83.44 88 GLU A C 1
ATOM 701 O O . GLU A 1 88 ? -1.339 3.948 -14.314 1.00 83.44 88 GLU A O 1
ATOM 706 N N . ARG A 1 89 ? 0.626 3.012 -13.746 1.00 83.06 89 ARG A N 1
ATOM 707 C CA . ARG A 1 89 ? 1.230 3.100 -15.073 1.00 83.06 89 ARG A CA 1
ATOM 708 C C . ARG A 1 89 ? 2.008 1.827 -15.352 1.00 83.06 89 ARG A C 1
ATOM 710 O O . ARG A 1 89 ? 2.985 1.532 -14.669 1.00 83.06 89 ARG A O 1
ATOM 717 N N . HIS A 1 90 ? 1.615 1.145 -16.419 1.00 81.44 90 HIS A N 1
ATOM 718 C CA . HIS A 1 90 ? 2.291 -0.037 -16.931 1.00 81.44 90 HIS A CA 1
ATOM 719 C C . HIS A 1 90 ? 2.794 0.254 -18.339 1.00 81.44 90 HI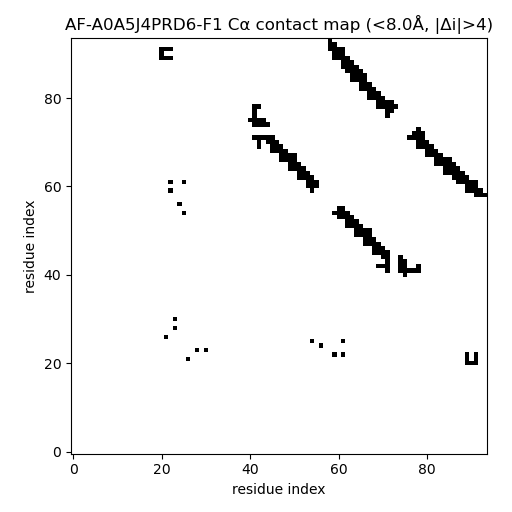S A C 1
ATOM 721 O O . HIS A 1 90 ? 2.015 0.563 -19.238 1.00 81.44 90 HIS A O 1
ATOM 727 N N . GLN A 1 91 ? 4.105 0.191 -18.519 1.00 81.69 91 GLN A N 1
ATOM 728 C CA . GLN A 1 91 ? 4.746 0.163 -19.820 1.00 81.69 91 GLN A CA 1
ATOM 729 C C . GLN A 1 91 ? 5.513 -1.151 -19.894 1.00 81.69 91 GLN A C 1
ATOM 731 O O . GLN A 1 91 ? 6.416 -1.397 -19.102 1.00 81.69 91 GLN A O 1
ATOM 736 N N . VAL A 1 92 ? 5.082 -2.009 -20.802 1.00 76.38 92 VAL A N 1
ATOM 737 C CA . VAL A 1 92 ? 5.569 -3.378 -20.967 1.00 76.38 92 VAL A CA 1
ATOM 738 C C . VAL A 1 92 ? 5.860 -3.518 -22.453 1.00 76.38 92 VAL A C 1
ATOM 740 O O . VAL A 1 92 ? 5.045 -3.076 -23.269 1.00 76.38 92 VAL A O 1
ATOM 743 N N . THR A 1 93 ? 7.034 -4.032 -22.799 1.00 70.88 93 THR A N 1
ATOM 744 C CA . THR A 1 93 ? 7.388 -4.313 -24.196 1.00 70.88 93 THR A CA 1
ATOM 745 C C . THR A 1 93 ? 7.020 -5.766 -24.470 1.00 70.88 93 THR A C 1
ATOM 747 O O . THR A 1 93 ? 7.408 -6.631 -23.688 1.00 70.88 93 THR A O 1
ATOM 750 N N . GLU A 1 94 ? 6.231 -6.017 -25.517 1.00 60.06 94 GLU A N 1
ATOM 751 C CA . GLU A 1 94 ? 5.912 -7.382 -25.975 1.00 60.06 94 GLU A CA 1
ATOM 752 C C . GLU A 1 94 ? 7.150 -8.121 -26.502 1.00 60.06 94 GLU A C 1
ATOM 754 O O . GLU A 1 94 ? 8.007 -7.466 -27.146 1.00 60.06 94 GLU A O 1
#

Organism: NCBI:txid433724

pLDDT: mean 75.56, std 15.47, range [47.69, 94.69]

Radius of gyration: 19.5 Å; Cα contacts (8 Å, |Δi|>4): 132; chains: 1; bounding box: 59×32×46 Å